Protein AF-A0A7C4D397-F1 (afdb_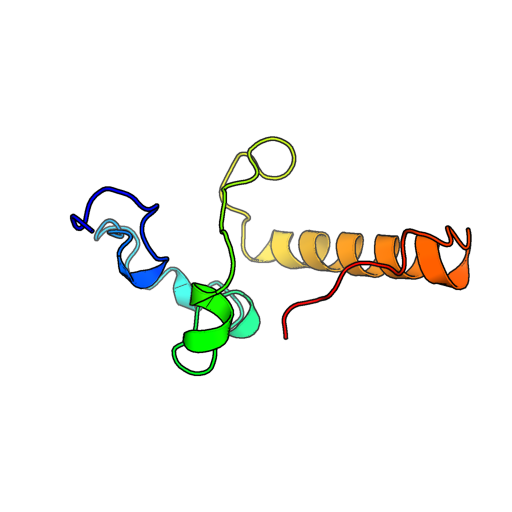monomer_lite)

pLDDT: mean 84.9, std 9.55, range [48.5, 94.25]

Sequence (91 aa):
MNERDRFPFPEEVKIPPELDGWEEMYPPHYLFSKEREEWEKRHFWYRDKIHGPDPIYPLDLVFHEAWQAALSQYTTRTFTIPPAQGIALGF

Secondary structure (DSSP, 8-state):
--TTSSPPPGGGSPPPGGGTTGGGGS-GGGS--GGGHHHHHTS-----TTT--SPPPGGGHHHHHHHHHHHHHIIIIIS--TT--------

Foldseek 3Di:
DPPPPDDDQPVRDDDDPVCPPVCVLADPLVDDDPVCVVVSVVDDDDDDCPPDVDDQGSVCVVVVVVVQVVQQCCCVPPVVPPVDNGDDSRD

Radius of gyration: 16.24 Å; chains: 1; bounding box: 47×39×30 Å

Structure (mmCIF, N/CA/C/O backbone):
data_AF-A0A7C4D397-F1
#
_entry.id   AF-A0A7C4D397-F1
#
loop_
_atom_site.group_PDB
_atom_site.id
_atom_site.type_symbol
_atom_site.label_atom_id
_atom_site.label_alt_id
_atom_site.label_comp_id
_atom_site.label_asym_id
_atom_site.label_entity_id
_atom_site.label_seq_id
_atom_site.pdbx_PDB_ins_code
_atom_site.Cartn_x
_atom_site.Cartn_y
_atom_site.Cartn_z
_atom_site.occupancy
_atom_site.B_iso_or_equiv
_atom_site.auth_seq_id
_atom_site.auth_comp_id
_atom_site.auth_asym_id
_atom_site.auth_atom_id
_atom_site.pdbx_PDB_model_num
ATOM 1 N N . MET A 1 1 ? -25.937 13.536 4.805 1.00 49.09 1 MET A N 1
ATOM 2 C CA . MET A 1 1 ? -25.235 12.882 3.683 1.00 49.09 1 MET A CA 1
ATOM 3 C C . MET A 1 1 ? -25.618 11.417 3.756 1.00 49.09 1 MET A C 1
ATOM 5 O O . MET A 1 1 ? -25.473 10.853 4.834 1.00 49.09 1 MET A O 1
ATOM 9 N N . ASN A 1 2 ? -26.243 10.852 2.721 1.00 48.50 2 ASN A N 1
ATOM 10 C CA . ASN A 1 2 ? -26.606 9.431 2.749 1.00 48.50 2 ASN A CA 1
ATOM 11 C C . ASN A 1 2 ? -25.320 8.594 2.659 1.00 48.50 2 ASN A C 1
ATOM 13 O O . ASN A 1 2 ? -24.362 9.013 2.016 1.00 48.50 2 ASN A O 1
ATOM 17 N N . GLU A 1 3 ? -25.303 7.403 3.258 1.00 58.06 3 GLU A N 1
ATOM 18 C CA . GLU A 1 3 ? -24.154 6.471 3.279 1.00 58.06 3 GLU A CA 1
ATOM 19 C C . GLU A 1 3 ? -23.580 6.101 1.892 1.00 58.06 3 GLU A C 1
ATOM 21 O O . GLU A 1 3 ? -22.523 5.488 1.812 1.00 58.06 3 GLU A O 1
ATOM 26 N N . ARG A 1 4 ? -24.248 6.470 0.789 1.00 62.38 4 ARG A N 1
ATOM 27 C CA . ARG A 1 4 ? -23.915 6.063 -0.587 1.00 62.38 4 ARG A CA 1
ATOM 28 C C . ARG A 1 4 ? -23.209 7.121 -1.443 1.00 62.38 4 ARG A C 1
ATOM 30 O O . ARG A 1 4 ? -22.931 6.835 -2.601 1.00 62.38 4 ARG A O 1
ATOM 37 N N . ASP A 1 5 ? -22.891 8.300 -0.908 1.00 80.31 5 ASP A N 1
ATOM 38 C CA . ASP A 1 5 ? -22.246 9.376 -1.689 1.00 80.31 5 ASP A CA 1
ATOM 39 C C . ASP A 1 5 ? -20.701 9.317 -1.680 1.00 80.31 5 ASP A C 1
ATOM 41 O O . ASP A 1 5 ? -20.040 10.261 -2.114 1.00 80.31 5 ASP A O 1
ATOM 45 N N . ARG A 1 6 ? -20.094 8.228 -1.186 1.00 83.31 6 ARG A N 1
ATOM 46 C CA . ARG A 1 6 ? -18.632 8.044 -1.149 1.00 83.31 6 ARG A CA 1
ATOM 47 C C . ARG A 1 6 ? -18.205 6.644 -1.580 1.00 83.31 6 ARG A C 1
ATOM 49 O O . ARG A 1 6 ? -18.986 5.697 -1.523 1.00 83.31 6 ARG A O 1
ATOM 56 N N . PHE A 1 7 ? -16.937 6.517 -1.963 1.00 85.62 7 PHE A N 1
ATOM 57 C CA . PHE A 1 7 ? -16.293 5.217 -2.128 1.00 85.62 7 PHE A CA 1
ATOM 58 C C . PHE A 1 7 ? -16.146 4.509 -0.768 1.00 85.62 7 PHE A C 1
ATOM 60 O O . PHE A 1 7 ? -16.065 5.186 0.268 1.00 85.62 7 PHE A O 1
ATOM 67 N N . PRO A 1 8 ? -16.138 3.164 -0.757 1.00 87.19 8 PRO A N 1
ATOM 68 C CA . PRO A 1 8 ? -15.927 2.405 0.466 1.00 87.19 8 PRO A CA 1
ATOM 69 C C . PRO A 1 8 ? -14.533 2.676 1.034 1.00 87.19 8 PRO A C 1
ATOM 71 O O . PRO A 1 8 ? -13.569 2.854 0.286 1.00 87.19 8 PRO A O 1
ATOM 74 N N . PHE A 1 9 ? -14.432 2.686 2.358 1.00 87.44 9 PHE A N 1
ATOM 75 C CA . PHE A 1 9 ? -13.143 2.615 3.030 1.00 87.44 9 PHE A CA 1
ATOM 76 C C . PHE A 1 9 ? -12.538 1.215 2.856 1.00 87.44 9 PHE A C 1
ATOM 78 O O . PHE A 1 9 ? -13.282 0.257 2.628 1.00 87.44 9 PHE A O 1
ATOM 85 N N . PRO A 1 10 ? -11.210 1.066 2.988 1.00 86.69 10 PRO A N 1
ATOM 86 C CA . PRO A 1 10 ? -10.549 -0.231 2.850 1.00 86.69 10 PRO A CA 1
ATOM 87 C C . PRO A 1 10 ? -11.152 -1.325 3.742 1.00 86.69 10 PRO A C 1
ATOM 89 O O . PRO A 1 10 ? -11.408 -2.430 3.279 1.00 86.69 10 PRO A O 1
ATOM 92 N N . GLU A 1 11 ? -11.480 -0.982 4.987 1.00 85.81 11 GLU A N 1
ATOM 93 C CA . GLU A 1 11 ? -12.121 -1.862 5.977 1.00 85.81 11 GLU A CA 1
ATOM 94 C C . GLU A 1 11 ? -13.568 -2.270 5.639 1.00 85.81 11 GLU A C 1
ATOM 96 O O . GLU A 1 11 ? -14.085 -3.244 6.181 1.00 85.81 11 GLU A O 1
ATOM 101 N N . GLU A 1 12 ? -14.241 -1.542 4.743 1.00 88.81 12 GLU A N 1
ATOM 102 C CA . GLU A 1 12 ? -15.607 -1.849 4.297 1.00 88.81 12 GLU A CA 1
ATOM 103 C C . GLU A 1 12 ? -15.617 -2.808 3.094 1.00 88.81 12 GLU A C 1
ATOM 105 O O . GLU A 1 12 ? -16.678 -3.306 2.694 1.00 88.81 12 GLU A O 1
ATOM 110 N N . VAL A 1 13 ? -14.448 -3.072 2.497 1.00 88.25 13 VAL A N 1
ATOM 111 C CA . VAL A 1 13 ? -14.305 -4.002 1.377 1.00 88.25 13 VAL A CA 1
ATOM 112 C C . VAL A 1 13 ? -14.460 -5.430 1.889 1.00 88.25 13 VAL A C 1
ATOM 114 O O . VAL A 1 13 ? -13.708 -5.908 2.731 1.00 88.25 13 VAL A O 1
ATOM 117 N N . LYS A 1 14 ? -15.452 -6.140 1.349 1.00 89.56 14 LYS A N 1
ATOM 118 C CA . LYS A 1 14 ? -15.695 -7.541 1.700 1.00 89.56 14 LYS A CA 1
ATOM 119 C C . LYS A 1 14 ? -14.674 -8.441 1.019 1.00 89.56 14 LYS A C 1
ATOM 121 O O . LYS A 1 14 ? -14.615 -8.483 -0.210 1.00 89.56 14 LYS A O 1
ATOM 126 N N . ILE A 1 15 ? -13.933 -9.190 1.827 1.00 90.06 15 ILE A N 1
ATOM 127 C CA . ILE A 1 15 ? -12.941 -10.159 1.365 1.00 90.06 15 ILE A CA 1
ATOM 128 C C . ILE A 1 15 ? -13.613 -11.540 1.246 1.00 90.06 15 ILE A C 1
ATOM 130 O O . ILE A 1 15 ? -14.317 -11.949 2.174 1.00 90.06 15 ILE A O 1
ATOM 134 N N . PRO A 1 16 ? -13.466 -12.244 0.108 1.00 93.00 16 PRO A N 1
ATOM 135 C CA . PRO A 1 16 ? -13.938 -13.617 -0.048 1.00 93.00 16 PRO A CA 1
ATOM 136 C C . PRO A 1 16 ? -13.332 -14.565 1.005 1.00 93.00 16 PRO A C 1
ATOM 138 O O . PRO A 1 16 ? -12.141 -14.442 1.292 1.00 93.00 16 PRO A O 1
ATOM 141 N N . PRO A 1 17 ? -14.096 -15.532 1.553 1.00 93.69 17 PRO A N 1
ATOM 142 C CA . PRO A 1 17 ? -13.583 -16.479 2.549 1.00 93.69 17 PRO A CA 1
ATOM 143 C C . PRO A 1 17 ? -12.392 -17.316 2.067 1.00 93.69 17 PRO A C 1
ATOM 145 O O . PRO A 1 17 ? -11.581 -17.749 2.876 1.00 93.69 17 PRO A O 1
ATOM 148 N N . GLU A 1 18 ? -12.264 -17.546 0.758 1.00 94.25 18 GLU A N 1
ATOM 149 C CA . GLU A 1 18 ? -11.158 -18.309 0.171 1.00 94.25 18 GLU A CA 1
ATOM 150 C C . GLU A 1 18 ? -9.806 -17.590 0.280 1.00 94.25 18 GLU A C 1
ATOM 152 O O . GLU A 1 18 ? -8.767 -18.203 0.044 1.00 94.25 18 GLU A O 1
ATOM 157 N N . LEU A 1 19 ? -9.820 -16.295 0.605 1.00 90.81 19 LEU A N 1
ATOM 158 C CA . LEU A 1 19 ? -8.630 -15.468 0.773 1.00 90.81 19 LEU A CA 1
ATOM 159 C C . LEU A 1 19 ? -8.235 -15.284 2.242 1.00 90.81 19 LEU A C 1
ATOM 161 O O . LEU A 1 19 ? -7.390 -14.444 2.521 1.00 90.81 19 LEU A O 1
ATOM 165 N N . ASP A 1 20 ? -8.814 -16.028 3.184 1.00 92.75 20 ASP A N 1
ATOM 166 C CA . ASP A 1 20 ? -8.440 -15.915 4.597 1.00 92.75 20 ASP A CA 1
ATOM 167 C C . ASP A 1 20 ? -6.918 -16.068 4.809 1.00 92.75 20 ASP A C 1
ATOM 169 O O . ASP A 1 20 ? -6.275 -16.940 4.222 1.00 92.75 20 ASP A O 1
ATOM 173 N N . GLY A 1 21 ? -6.329 -15.173 5.607 1.00 91.38 21 GLY A N 1
ATOM 174 C CA . GLY A 1 21 ? -4.884 -15.137 5.874 1.00 91.38 21 GLY A CA 1
ATOM 175 C C . GLY A 1 21 ? -3.994 -14.537 4.772 1.00 91.38 21 GLY A C 1
ATOM 176 O O . GLY A 1 21 ? -2.775 -14.521 4.934 1.00 91.38 21 GLY A O 1
ATOM 177 N N . TRP A 1 22 ? -4.547 -14.005 3.672 1.00 90.94 22 TRP A N 1
ATOM 178 C CA . TRP A 1 22 ? -3.744 -13.408 2.587 1.00 90.94 22 TRP A CA 1
ATOM 179 C C . TRP A 1 22 ? -2.789 -12.299 3.059 1.00 90.94 22 TRP A C 1
ATOM 181 O O . TRP A 1 22 ? -1.720 -12.114 2.480 1.00 90.94 22 TRP A O 1
ATOM 191 N N . GLU A 1 23 ? -3.177 -11.583 4.113 1.00 91.00 23 GLU A N 1
ATOM 192 C CA . GLU A 1 23 ? -2.440 -10.479 4.728 1.00 91.00 23 GLU A CA 1
ATOM 193 C C . GLU A 1 23 ? -1.050 -10.907 5.214 1.00 91.00 23 GLU A C 1
ATOM 195 O O . GLU A 1 23 ? -0.099 -10.143 5.076 1.00 91.00 23 GLU A O 1
ATOM 200 N N . GLU A 1 24 ? -0.896 -12.147 5.695 1.00 92.75 24 GLU A N 1
ATOM 201 C CA . GLU A 1 24 ? 0.387 -12.678 6.184 1.00 92.75 24 GLU A CA 1
ATOM 202 C C . GLU A 1 24 ? 1.446 -12.785 5.080 1.00 92.75 24 GLU A C 1
ATOM 204 O O . GLU A 1 24 ? 2.645 -12.850 5.357 1.00 92.75 24 GLU A O 1
ATOM 209 N N . MET A 1 25 ? 1.016 -12.793 3.816 1.00 91.88 25 MET A N 1
ATOM 210 C CA . MET A 1 25 ? 1.925 -12.813 2.677 1.00 91.88 25 MET A CA 1
ATOM 211 C C . MET A 1 25 ? 2.582 -11.451 2.418 1.00 91.88 25 MET A C 1
ATOM 213 O O . MET A 1 25 ? 3.557 -11.387 1.669 1.00 91.88 25 MET A O 1
ATOM 217 N N . TYR A 1 26 ? 2.059 -10.368 2.998 1.00 92.12 26 TYR A N 1
ATOM 218 C CA . TYR A 1 26 ? 2.500 -9.000 2.742 1.00 92.12 26 TYR A CA 1
ATOM 219 C C . TYR A 1 26 ? 3.163 -8.390 3.987 1.00 92.12 26 TYR A C 1
ATOM 221 O O . TYR A 1 26 ? 2.770 -8.678 5.118 1.00 92.12 26 TYR A O 1
ATOM 229 N N . PRO A 1 27 ? 4.164 -7.509 3.819 1.00 89.62 27 PRO A N 1
ATOM 230 C CA . PRO A 1 27 ? 4.713 -6.754 4.937 1.00 89.62 27 PRO A CA 1
ATOM 231 C C . PRO A 1 27 ? 3.649 -5.865 5.614 1.00 89.62 27 PRO A C 1
ATOM 233 O O . PRO A 1 27 ? 2.823 -5.277 4.911 1.00 89.62 27 PRO A O 1
ATOM 236 N N . PRO A 1 28 ? 3.701 -5.652 6.946 1.00 88.75 28 PRO A N 1
ATOM 237 C CA . PRO A 1 28 ? 2.690 -4.865 7.666 1.00 88.75 28 PRO A CA 1
ATOM 238 C C . PRO A 1 28 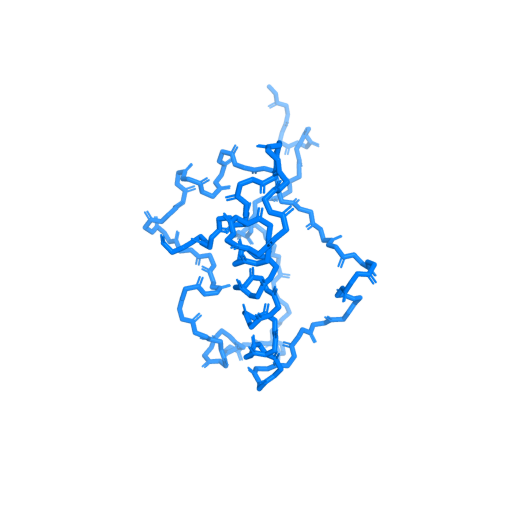? 2.531 -3.418 7.178 1.00 88.75 28 PRO A C 1
ATOM 240 O O . PRO A 1 28 ? 1.455 -2.833 7.280 1.00 88.75 28 PRO A O 1
ATOM 243 N N . HIS A 1 29 ? 3.597 -2.817 6.639 1.00 85.88 29 HIS A N 1
ATOM 244 C CA . HIS A 1 29 ? 3.552 -1.459 6.086 1.00 85.88 29 HIS A CA 1
ATOM 245 C C . HIS A 1 29 ? 2.809 -1.368 4.750 1.00 85.88 29 HIS A C 1
ATOM 247 O O . HIS A 1 29 ? 2.481 -0.266 4.324 1.00 85.88 29 HIS A O 1
ATOM 253 N N . TYR A 1 30 ? 2.536 -2.500 4.098 1.00 87.69 30 TYR A N 1
ATOM 254 C CA . TYR A 1 30 ? 1.799 -2.564 2.835 1.00 87.69 30 TYR A CA 1
ATOM 255 C C . TYR A 1 30 ? 0.283 -2.742 3.032 1.00 87.69 30 TYR A C 1
ATOM 257 O O . TYR A 1 30 ? -0.483 -2.670 2.072 1.00 87.69 30 TYR A O 1
ATOM 265 N N . LEU A 1 31 ? -0.153 -2.979 4.272 1.00 90.00 31 LEU A N 1
ATOM 266 C CA . LEU A 1 31 ? -1.551 -3.169 4.647 1.00 90.00 31 LEU A CA 1
ATOM 267 C C . LEU A 1 31 ? -2.126 -1.904 5.294 1.00 90.00 31 LEU A C 1
ATOM 269 O O . LEU A 1 31 ? -1.400 -1.094 5.875 1.00 90.00 31 LEU A O 1
ATOM 273 N N . PHE A 1 32 ? -3.448 -1.761 5.232 1.00 90.50 32 PHE A N 1
ATOM 274 C CA . PHE A 1 32 ? -4.161 -0.738 5.997 1.00 90.50 32 PHE A CA 1
ATOM 275 C C . PHE A 1 32 ? -4.099 -1.074 7.487 1.00 90.50 32 PHE A C 1
ATOM 277 O O . PHE A 1 32 ? -4.231 -2.241 7.866 1.00 90.50 32 PHE A O 1
ATOM 284 N N . SER A 1 33 ? -3.883 -0.073 8.340 1.00 89.44 33 SER A N 1
ATOM 285 C CA . SER A 1 33 ? -3.731 -0.301 9.779 1.00 89.44 33 SER A CA 1
ATOM 286 C C . SER A 1 33 ? -4.567 0.662 10.610 1.00 89.44 33 SER A C 1
ATOM 288 O O . SER A 1 33 ? -4.726 1.837 10.286 1.00 89.44 33 SER A O 1
ATOM 290 N N . LYS A 1 34 ? -5.052 0.180 11.761 1.00 89.81 34 LYS A N 1
ATOM 291 C CA . LYS A 1 34 ? -5.788 1.022 12.720 1.00 89.81 34 LYS A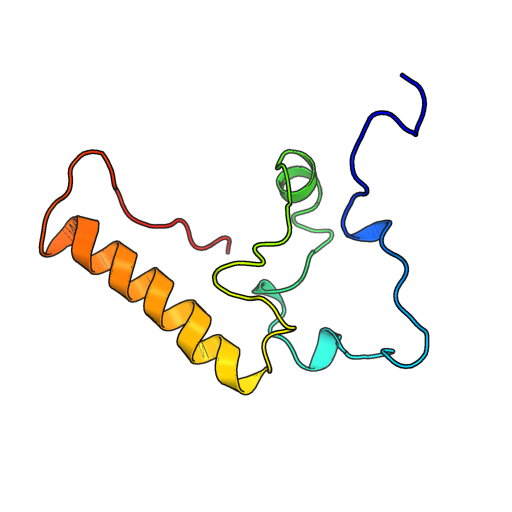 CA 1
ATOM 292 C C . LYS A 1 34 ? -4.971 2.216 13.209 1.00 89.81 34 LYS A C 1
ATOM 294 O O . LYS A 1 34 ? -5.517 3.275 13.484 1.00 89.81 34 LYS A O 1
ATOM 299 N N . GLU A 1 35 ? -3.656 2.056 13.304 1.00 91.06 35 GLU A N 1
ATOM 300 C CA . GLU A 1 35 ? -2.737 3.113 13.737 1.00 91.06 35 GLU A CA 1
ATOM 301 C C . GLU A 1 35 ? -2.704 4.288 12.751 1.00 91.06 35 GLU A C 1
ATOM 303 O O . GLU A 1 35 ? -2.485 5.427 13.160 1.00 91.06 35 GLU A O 1
ATOM 308 N N . ARG A 1 36 ? -2.947 4.020 11.461 1.00 89.81 36 ARG A N 1
ATOM 309 C CA . ARG A 1 36 ? -2.967 5.024 10.390 1.00 89.81 36 ARG A CA 1
ATOM 310 C C . ARG A 1 36 ? -4.373 5.374 9.911 1.00 89.81 36 ARG A C 1
ATOM 312 O O . ARG A 1 36 ? -4.499 6.153 8.973 1.00 89.81 36 ARG A O 1
ATOM 319 N N . GLU A 1 37 ? -5.422 4.887 10.565 1.00 91.31 37 GLU A N 1
ATOM 320 C CA . GLU A 1 37 ? -6.810 4.990 10.101 1.00 91.31 37 GLU A CA 1
ATOM 321 C C . GLU A 1 37 ? -7.238 6.434 9.781 1.00 91.31 37 GLU A C 1
ATOM 323 O O . GLU A 1 37 ? -7.762 6.707 8.700 1.00 91.31 37 GLU A O 1
ATOM 328 N N . GLU A 1 38 ? -6.963 7.393 10.674 1.00 92.25 38 GLU A N 1
ATOM 329 C CA . GLU A 1 38 ? -7.281 8.810 10.433 1.00 92.25 38 GLU A CA 1
ATOM 330 C C . GLU A 1 38 ? -6.554 9.369 9.200 1.00 92.25 38 GLU A C 1
ATOM 332 O O . GLU A 1 38 ? -7.119 10.159 8.437 1.00 92.25 38 GLU A O 1
ATOM 337 N N . TRP A 1 39 ? -5.302 8.952 8.986 1.00 90.06 39 TRP A N 1
ATOM 338 C CA . TRP A 1 39 ? -4.512 9.344 7.824 1.00 90.06 39 TRP A CA 1
ATOM 339 C C . TRP A 1 39 ? -4.992 8.637 6.553 1.00 90.06 39 TRP A C 1
ATOM 341 O O . TRP A 1 39 ? -5.081 9.262 5.504 1.00 90.06 39 TRP A O 1
ATOM 351 N N . GLU A 1 40 ? -5.361 7.365 6.615 1.00 90.88 40 GLU A N 1
ATOM 352 C CA . GLU A 1 40 ? -5.829 6.600 5.458 1.00 90.88 40 GLU A CA 1
ATOM 353 C C . GLU A 1 40 ? -7.204 7.100 4.987 1.00 90.88 40 GLU A C 1
ATOM 355 O O . GLU A 1 40 ? -7.413 7.277 3.785 1.00 90.88 40 GLU A O 1
ATOM 360 N N . LYS A 1 41 ? -8.111 7.432 5.918 1.00 90.12 41 LYS A N 1
ATOM 361 C CA . LYS A 1 41 ? -9.481 7.894 5.623 1.00 90.12 41 LYS A CA 1
ATOM 362 C C . LYS A 1 41 ? -9.570 9.318 5.073 1.00 90.12 41 LYS A C 1
ATOM 364 O O . LYS A 1 41 ? -10.556 9.648 4.415 1.00 90.12 41 LYS A O 1
ATOM 369 N N . ARG A 1 42 ? -8.564 10.171 5.305 1.00 90.50 42 ARG A N 1
ATOM 370 C CA . ARG A 1 42 ? -8.491 11.516 4.689 1.00 90.50 42 ARG A CA 1
ATOM 371 C C . ARG A 1 42 ? -7.998 11.497 3.239 1.00 90.50 42 ARG A C 1
ATOM 373 O O . ARG A 1 42 ? -8.044 12.541 2.589 1.00 90.50 42 ARG A O 1
ATOM 380 N N . HIS A 1 43 ? -7.502 10.360 2.745 1.00 87.62 43 HIS A N 1
ATOM 381 C CA . HIS A 1 43 ? -7.025 10.214 1.371 1.00 87.62 43 HIS A CA 1
ATOM 382 C C . HIS A 1 43 ? -8.064 9.533 0.480 1.00 87.62 43 HIS A C 1
ATOM 384 O O . HIS A 1 43 ? -8.891 8.736 0.921 1.00 87.62 43 HIS A O 1
ATOM 390 N N . PHE A 1 44 ? -8.004 9.859 -0.810 1.00 86.81 44 PHE A N 1
ATOM 391 C CA . PHE A 1 44 ? -8.799 9.202 -1.835 1.00 86.81 44 PHE A CA 1
ATOM 392 C C . PHE A 1 44 ? -8.018 8.025 -2.424 1.00 86.81 44 PHE A C 1
ATOM 394 O O . PHE A 1 44 ? -6.987 8.225 -3.067 1.00 86.81 44 PHE A O 1
ATOM 401 N N . TRP A 1 45 ? -8.528 6.811 -2.227 1.00 86.31 45 TRP A N 1
ATOM 402 C CA . TRP A 1 45 ? -7.938 5.583 -2.752 1.00 86.31 45 TRP A CA 1
ATOM 403 C C . TRP A 1 45 ? -8.644 5.147 -4.033 1.00 86.31 45 TRP A C 1
ATOM 405 O O . TRP A 1 45 ? -9.871 5.082 -4.095 1.00 86.31 45 TRP A O 1
ATOM 415 N N . TYR A 1 46 ? -7.864 4.811 -5.057 1.00 85.50 46 TYR A N 1
ATOM 416 C CA . TYR A 1 46 ? -8.363 4.252 -6.308 1.00 85.50 46 TYR A CA 1
ATOM 417 C C . TYR A 1 46 ? -7.431 3.140 -6.791 1.00 85.50 46 TYR A C 1
ATOM 419 O O . TYR A 1 46 ? -6.238 3.137 -6.497 1.00 85.50 46 TYR A O 1
ATOM 427 N N . ARG A 1 47 ? -7.977 2.181 -7.543 1.00 85.31 47 ARG A N 1
ATOM 428 C CA . ARG A 1 47 ? -7.191 1.095 -8.136 1.00 85.31 47 ARG A CA 1
ATOM 429 C C . ARG A 1 47 ? -6.512 1.578 -9.415 1.00 85.31 47 ARG A C 1
ATOM 431 O O . ARG A 1 47 ? -7.204 1.870 -10.393 1.00 85.31 47 ARG A O 1
ATOM 438 N N . ASP A 1 48 ? -5.183 1.587 -9.431 1.00 86.38 48 ASP A N 1
ATOM 439 C CA . ASP A 1 48 ? -4.402 1.789 -10.652 1.00 86.38 48 ASP A CA 1
ATOM 440 C C . ASP A 1 48 ? -4.419 0.514 -11.504 1.00 86.38 48 ASP A C 1
ATOM 442 O O . ASP A 1 48 ? -3.751 -0.466 -11.199 1.00 86.38 48 ASP A O 1
ATOM 446 N N . LYS A 1 49 ? -5.202 0.526 -12.584 1.00 87.19 49 LYS A N 1
ATOM 447 C CA . LYS A 1 49 ? -5.268 -0.592 -13.535 1.00 87.19 49 LYS A CA 1
ATOM 448 C C . LYS A 1 49 ? -4.249 -0.501 -14.672 1.00 87.19 49 LYS A C 1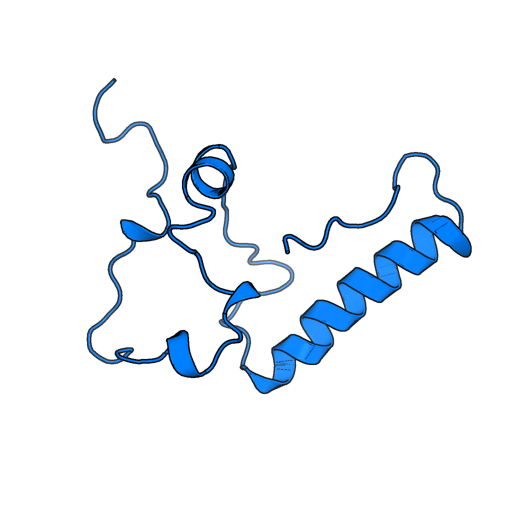
ATOM 450 O O . LYS A 1 49 ? -4.169 -1.440 -15.456 1.00 87.19 49 LYS A O 1
ATOM 455 N N . ILE A 1 50 ? -3.541 0.618 -14.816 1.00 90.25 50 ILE A N 1
ATOM 456 C CA . ILE A 1 50 ? -2.612 0.834 -15.930 1.00 90.25 50 ILE A CA 1
ATOM 457 C C . ILE A 1 50 ? -1.271 0.179 -15.610 1.00 90.25 50 ILE A C 1
ATOM 459 O O . ILE A 1 50 ? -0.754 -0.571 -16.434 1.00 90.25 50 ILE A O 1
ATOM 463 N N . HIS A 1 51 ? -0.729 0.433 -14.416 1.00 84.81 51 HIS A N 1
ATOM 464 C CA . HIS A 1 51 ? 0.593 -0.073 -14.025 1.00 84.81 51 HIS A CA 1
ATOM 465 C C . HIS A 1 51 ? 0.527 -1.370 -13.206 1.00 84.81 51 HIS A C 1
ATOM 467 O O . HIS A 1 51 ? 1.464 -2.161 -13.252 1.00 84.81 51 HIS A O 1
ATOM 473 N N . GLY A 1 52 ? -0.577 -1.605 -12.487 1.00 84.69 52 GLY A N 1
ATOM 474 C CA . GLY A 1 52 ? -0.812 -2.801 -11.671 1.00 84.69 52 GLY A CA 1
ATOM 475 C C . GLY A 1 52 ? -2.190 -3.407 -11.942 1.00 84.69 52 GLY A C 1
ATOM 476 O O . GLY A 1 52 ? -3.072 -3.333 -11.084 1.00 84.69 52 GLY A O 1
ATOM 477 N N . PRO A 1 53 ? -2.431 -3.968 -13.143 1.00 87.12 53 PRO A N 1
ATOM 478 C CA . PRO A 1 53 ? -3.750 -4.477 -13.508 1.00 87.12 53 PRO A CA 1
ATOM 479 C C . PRO A 1 53 ? -4.218 -5.618 -12.599 1.00 87.12 53 PRO A C 1
ATOM 481 O O . PRO A 1 53 ? -5.419 -5.715 -12.345 1.00 87.12 53 PRO A O 1
ATOM 484 N N . ASP A 1 54 ? -3.293 -6.412 -12.062 1.00 89.31 54 ASP A N 1
ATOM 485 C CA . ASP A 1 54 ? -3.548 -7.607 -11.259 1.00 89.31 54 ASP A CA 1
ATOM 486 C C . ASP A 1 54 ? -2.931 -7.493 -9.853 1.00 89.31 54 ASP A C 1
ATOM 488 O O . ASP A 1 54 ? -2.056 -6.649 -9.636 1.00 89.31 54 ASP A O 1
ATOM 492 N N . PRO A 1 55 ? -3.382 -8.310 -8.877 1.00 86.31 55 PRO A N 1
ATOM 493 C CA . PRO A 1 55 ? -2.760 -8.365 -7.558 1.00 86.31 55 PRO A CA 1
ATOM 494 C C . PRO A 1 55 ? -1.260 -8.659 -7.664 1.00 86.31 55 PRO A C 1
ATOM 496 O O . PRO A 1 55 ? -0.853 -9.615 -8.322 1.00 86.31 55 PRO A O 1
ATOM 499 N N . ILE A 1 56 ? -0.443 -7.838 -7.004 1.00 88.62 56 ILE A N 1
ATOM 500 C CA . ILE A 1 56 ? 1.014 -7.990 -7.003 1.00 88.62 56 ILE A CA 1
ATOM 501 C C . ILE A 1 56 ? 1.377 -9.182 -6.123 1.00 88.62 56 ILE A C 1
ATOM 503 O O . ILE A 1 56 ? 0.987 -9.234 -4.953 1.00 88.62 56 ILE A O 1
ATOM 507 N N . TYR A 1 57 ? 2.137 -10.129 -6.669 1.00 89.88 57 TYR A N 1
ATOM 508 C CA . TYR A 1 57 ? 2.640 -11.251 -5.888 1.00 89.88 57 TYR A CA 1
ATOM 509 C C . TYR A 1 57 ? 3.618 -10.764 -4.808 1.00 89.88 57 TYR A C 1
ATOM 511 O O . TYR A 1 57 ? 4.393 -9.842 -5.064 1.00 89.88 57 TYR A O 1
ATOM 519 N N . PRO A 1 58 ? 3.659 -11.403 -3.625 1.00 89.56 58 PRO A N 1
ATOM 520 C CA . PRO A 1 58 ? 4.524 -10.984 -2.522 1.00 89.56 58 PRO A CA 1
ATOM 521 C C . PRO A 1 58 ? 5.992 -10.766 -2.898 1.00 89.56 58 PRO A C 1
ATOM 523 O O . PRO A 1 58 ? 6.605 -9.788 -2.483 1.00 89.56 58 PRO A O 1
ATOM 526 N N . LEU A 1 59 ? 6.556 -11.652 -3.725 1.00 88.88 59 LEU A N 1
ATOM 527 C CA . LEU A 1 59 ? 7.944 -11.531 -4.169 1.00 88.88 59 LEU A CA 1
ATOM 528 C C . LEU A 1 59 ? 8.151 -10.345 -5.123 1.00 88.88 59 LEU A C 1
ATOM 530 O O . LEU A 1 59 ? 9.215 -9.733 -5.108 1.00 88.88 59 LEU A O 1
ATOM 534 N N . ASP A 1 60 ? 7.139 -9.987 -5.911 1.00 90.00 60 ASP A N 1
ATOM 535 C CA . ASP A 1 60 ? 7.216 -8.891 -6.880 1.00 90.00 60 ASP A CA 1
ATOM 536 C C . ASP A 1 60 ? 7.111 -7.509 -6.214 1.00 90.00 60 ASP A C 1
ATOM 538 O O . ASP A 1 60 ? 7.507 -6.502 -6.809 1.00 90.00 60 ASP A O 1
ATOM 542 N N . LEU A 1 61 ? 6.663 -7.442 -4.952 1.00 87.62 61 LEU A N 1
ATOM 543 C CA . LEU A 1 61 ? 6.628 -6.202 -4.165 1.00 87.62 61 LEU A CA 1
ATOM 544 C C . LEU A 1 61 ? 7.994 -5.521 -4.086 1.00 87.62 61 LEU A C 1
ATOM 546 O O . LEU A 1 61 ? 8.058 -4.294 -4.099 1.00 87.62 61 LEU A O 1
ATOM 550 N N . VAL A 1 62 ? 9.089 -6.291 -4.066 1.00 88.25 62 VAL A N 1
ATOM 551 C CA . VAL A 1 62 ? 10.447 -5.725 -4.025 1.00 88.25 62 VAL A CA 1
ATOM 552 C C . VAL A 1 62 ? 10.713 -4.828 -5.231 1.00 88.25 62 VAL A C 1
ATOM 554 O O . VAL A 1 62 ? 11.303 -3.756 -5.103 1.00 88.25 62 VAL A O 1
ATOM 557 N N . PHE A 1 63 ? 10.231 -5.231 -6.408 1.00 87.75 63 PHE A N 1
ATOM 558 C CA . PHE A 1 63 ? 10.357 -4.428 -7.613 1.00 87.75 63 PHE A CA 1
ATOM 559 C C . PHE A 1 63 ? 9.447 -3.213 -7.536 1.00 87.75 63 PHE A C 1
ATOM 561 O O . PHE A 1 63 ? 9.869 -2.131 -7.945 1.00 87.75 63 PHE A O 1
ATOM 568 N N . HIS A 1 64 ? 8.248 -3.373 -6.964 1.00 84.94 64 HIS A N 1
ATOM 569 C CA . HIS A 1 64 ? 7.313 -2.276 -6.746 1.00 84.94 64 HIS A CA 1
ATOM 570 C C . HIS A 1 64 ? 7.894 -1.172 -5.843 1.00 84.94 64 HIS A C 1
ATOM 572 O O . HIS A 1 64 ? 7.757 0.015 -6.126 1.00 84.94 64 HIS A O 1
ATOM 578 N N . GLU A 1 65 ? 8.584 -1.529 -4.767 1.00 86.31 65 GLU A N 1
ATOM 579 C CA . GLU A 1 65 ? 9.248 -0.545 -3.905 1.00 86.31 65 GLU A CA 1
ATOM 580 C C . GLU A 1 65 ? 10.486 0.056 -4.591 1.00 86.31 65 GLU A C 1
ATOM 582 O O . GLU A 1 65 ? 10.721 1.269 -4.536 1.00 86.31 65 GLU A O 1
ATOM 587 N N . ALA A 1 66 ? 11.256 -0.772 -5.305 1.00 90.44 66 ALA A N 1
ATOM 588 C CA . ALA A 1 66 ? 12.485 -0.347 -5.965 1.00 90.44 66 ALA A CA 1
ATOM 589 C C . ALA A 1 66 ? 12.253 0.743 -7.022 1.00 90.44 66 ALA A C 1
ATOM 591 O O . ALA A 1 66 ? 13.030 1.700 -7.078 1.00 90.44 66 ALA A O 1
ATOM 592 N N . TRP A 1 67 ? 11.199 0.653 -7.846 1.00 86.62 67 TRP A N 1
ATOM 593 C CA . TRP A 1 67 ? 10.951 1.684 -8.862 1.00 86.62 67 TRP A CA 1
ATOM 594 C C . TRP A 1 67 ? 10.521 3.019 -8.242 1.00 86.62 67 TRP A C 1
ATOM 596 O O . TRP A 1 67 ? 10.944 4.066 -8.730 1.00 86.62 67 TRP A O 1
ATOM 606 N N . GLN A 1 68 ? 9.753 3.008 -7.146 1.00 86.38 68 GLN A N 1
ATOM 607 C CA . GLN A 1 68 ? 9.360 4.230 -6.433 1.00 86.38 68 GLN A CA 1
ATOM 608 C C . GLN A 1 68 ? 10.573 4.940 -5.826 1.00 86.38 68 GLN A C 1
ATOM 610 O O . GLN A 1 68 ? 10.728 6.159 -5.965 1.00 86.38 68 GLN A O 1
ATOM 615 N N . ALA A 1 69 ? 11.470 4.172 -5.200 1.00 88.25 69 ALA A N 1
ATOM 616 C CA . ALA A 1 69 ? 12.723 4.688 -4.664 1.00 88.25 69 ALA A CA 1
ATOM 617 C C . 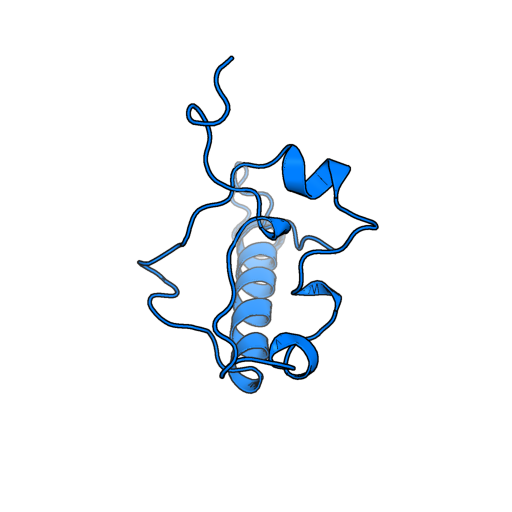ALA A 1 69 ? 13.625 5.233 -5.783 1.00 88.25 69 ALA A C 1
ATOM 619 O O . ALA A 1 69 ? 14.107 6.365 -5.690 1.00 88.25 69 ALA A O 1
ATOM 620 N N . ALA A 1 70 ? 13.801 4.468 -6.866 1.00 90.38 70 ALA A N 1
ATOM 621 C CA . ALA A 1 70 ? 14.606 4.878 -8.010 1.00 90.38 70 ALA A CA 1
ATOM 622 C C . ALA A 1 70 ? 14.061 6.168 -8.635 1.00 90.38 70 ALA A C 1
ATOM 624 O O . ALA A 1 70 ? 14.809 7.135 -8.778 1.00 90.38 70 ALA A O 1
ATOM 625 N N . LEU A 1 71 ? 12.760 6.232 -8.943 1.00 88.38 71 LEU A N 1
ATOM 626 C CA . LEU A 1 71 ? 12.144 7.424 -9.526 1.00 88.38 71 LEU A CA 1
ATOM 627 C C . LEU A 1 71 ? 12.355 8.646 -8.627 1.00 88.38 71 LEU A C 1
ATOM 629 O O . LEU A 1 71 ? 12.778 9.693 -9.113 1.00 88.38 71 LEU A O 1
ATOM 633 N N . SER A 1 72 ? 12.166 8.490 -7.315 1.00 88.56 72 SER A N 1
ATOM 634 C CA . SER A 1 72 ? 12.397 9.565 -6.346 1.00 88.56 72 SER A CA 1
ATOM 635 C C . SER A 1 72 ? 13.836 10.073 -6.354 1.00 88.56 72 SER A C 1
ATOM 637 O O . SER A 1 72 ? 14.070 11.282 -6.327 1.00 88.56 72 SER A O 1
ATOM 639 N N . GLN A 1 73 ? 14.821 9.175 -6.416 1.00 88.62 73 GLN A N 1
ATOM 640 C CA . GLN A 1 73 ? 16.233 9.553 -6.489 1.00 88.62 73 GLN A CA 1
ATOM 641 C C . GLN A 1 73 ? 16.571 10.239 -7.816 1.00 88.62 73 GLN A C 1
ATOM 643 O O . GLN A 1 73 ? 17.260 11.261 -7.819 1.00 88.62 73 GLN A O 1
ATOM 648 N N . TYR A 1 74 ? 16.055 9.729 -8.935 1.00 87.31 74 TYR A N 1
ATOM 649 C CA . TYR A 1 74 ? 16.316 10.308 -10.248 1.00 87.31 74 TYR A CA 1
ATOM 650 C C . TYR A 1 74 ? 15.736 11.717 -10.378 1.00 87.31 74 TYR A C 1
ATOM 652 O O . TYR A 1 74 ? 16.435 12.599 -10.878 1.00 87.31 74 TYR A O 1
ATOM 660 N N . THR A 1 75 ? 14.518 11.979 -9.890 1.00 88.44 75 THR A N 1
ATOM 661 C CA . THR A 1 75 ? 13.922 13.321 -10.003 1.00 88.44 75 THR A CA 1
ATOM 662 C C . THR A 1 75 ? 14.516 14.335 -9.026 1.00 88.44 75 THR A C 1
ATOM 664 O O . THR A 1 75 ? 14.475 15.528 -9.316 1.00 88.44 75 THR A O 1
ATOM 667 N N . THR A 1 76 ? 15.106 13.896 -7.908 1.00 84.25 76 THR A N 1
ATOM 668 C CA . THR A 1 76 ? 15.646 14.801 -6.873 1.00 84.25 76 THR A CA 1
ATOM 669 C C . THR A 1 76 ? 17.162 14.989 -6.916 1.00 84.25 76 THR A C 1
ATOM 671 O O . THR A 1 76 ? 17.647 16.023 -6.460 1.00 84.25 76 THR A O 1
ATOM 674 N N . ARG A 1 77 ? 17.926 14.011 -7.426 1.00 82.44 77 ARG A N 1
ATOM 675 C CA . ARG A 1 77 ? 19.402 13.993 -7.330 1.00 82.44 77 ARG A CA 1
ATOM 676 C C . ARG A 1 77 ? 20.133 13.802 -8.656 1.00 82.44 77 ARG A C 1
ATOM 678 O O . ARG A 1 77 ? 21.309 14.146 -8.723 1.00 82.44 77 ARG A O 1
ATOM 685 N N . THR A 1 78 ? 19.481 13.263 -9.686 1.00 86.62 78 THR A N 1
ATOM 686 C CA . THR A 1 78 ? 20.123 13.029 -10.994 1.00 86.62 78 THR A CA 1
ATOM 687 C C . THR A 1 78 ? 19.658 14.029 -12.045 1.00 86.62 78 THR A C 1
ATOM 689 O O . THR A 1 78 ? 20.479 14.711 -12.647 1.00 86.62 78 THR A O 1
ATOM 692 N N . PHE A 1 79 ? 18.346 14.136 -12.252 1.00 83.12 79 PHE A N 1
ATOM 693 C CA . PHE A 1 79 ? 17.733 14.956 -13.300 1.00 83.12 79 PHE A CA 1
ATOM 694 C C . PHE A 1 79 ? 16.955 16.157 -12.760 1.00 83.12 79 PHE A C 1
ATOM 696 O O . PHE A 1 79 ? 16.174 16.726 -13.514 1.00 83.12 79 PHE A O 1
ATOM 703 N N . THR A 1 80 ? 17.157 16.514 -11.483 1.00 79.56 80 THR A N 1
ATOM 704 C CA . THR A 1 80 ? 16.521 17.612 -10.729 1.00 79.56 80 THR A CA 1
ATOM 705 C C . THR A 1 80 ? 15.333 18.237 -11.455 1.00 79.56 80 THR A C 1
ATOM 707 O O . THR A 1 80 ? 15.475 19.254 -12.133 1.00 79.56 80 THR A O 1
ATOM 710 N N . ILE A 1 81 ? 14.166 17.606 -11.332 1.00 83.00 81 ILE A N 1
ATOM 711 C CA . ILE A 1 81 ? 12.915 18.070 -11.933 1.00 83.00 81 ILE A CA 1
ATOM 712 C C . ILE A 1 81 ? 12.207 18.897 -10.853 1.00 83.00 81 ILE A C 1
ATOM 714 O O . ILE A 1 81 ? 11.588 18.310 -9.968 1.00 83.00 81 ILE A O 1
ATOM 718 N N . PRO A 1 82 ? 12.287 20.245 -10.863 1.00 76.31 82 PRO A N 1
ATOM 719 C CA . PRO A 1 82 ? 11.902 21.063 -9.710 1.00 76.31 82 PRO A CA 1
ATOM 720 C C . PRO A 1 82 ? 10.467 20.862 -9.187 1.00 76.31 82 PRO A C 1
ATOM 722 O O . PRO A 1 82 ? 10.299 20.865 -7.969 1.00 76.31 82 PRO A O 1
ATOM 725 N N . PRO A 1 83 ? 9.431 20.649 -10.030 1.00 80.56 83 PRO A N 1
ATOM 726 C CA . PRO A 1 83 ? 8.088 20.361 -9.525 1.00 80.56 83 PRO A CA 1
ATOM 727 C C . PRO A 1 83 ? 7.895 18.913 -9.034 1.00 80.56 83 PRO A C 1
ATOM 729 O O . PR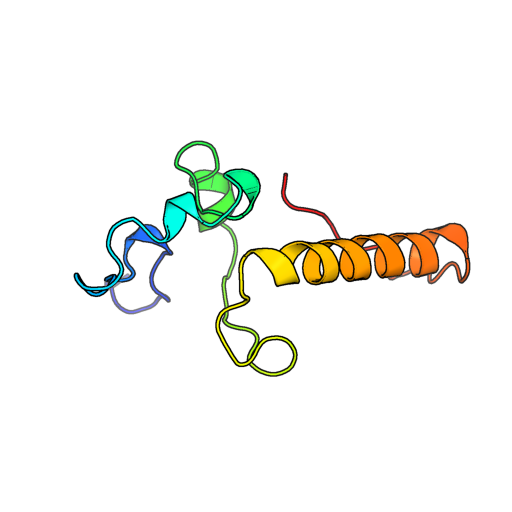O A 1 83 ? 6.870 18.623 -8.428 1.00 80.56 83 PRO A O 1
ATOM 732 N N . ALA A 1 84 ? 8.840 18.000 -9.282 1.00 77.88 84 ALA A N 1
ATOM 733 C CA . ALA A 1 84 ? 8.741 16.582 -8.934 1.00 77.88 84 ALA A CA 1
ATOM 734 C C . ALA A 1 84 ? 9.785 16.203 -7.869 1.00 77.88 84 ALA A C 1
ATOM 736 O O . ALA A 1 84 ? 10.847 15.651 -8.164 1.00 77.88 84 ALA A O 1
ATOM 737 N N . GLN A 1 85 ? 9.467 16.466 -6.599 1.00 75.19 85 GLN A N 1
ATOM 738 C CA . GLN A 1 85 ? 10.356 16.215 -5.451 1.00 75.19 85 GLN A CA 1
ATOM 739 C C . GLN A 1 85 ? 10.359 14.752 -4.961 1.00 75.19 85 GLN A C 1
ATOM 741 O O . GLN A 1 85 ? 10.606 14.478 -3.789 1.00 75.19 85 GLN A O 1
ATOM 746 N N . GLY A 1 86 ? 10.120 13.809 -5.870 1.00 80.44 86 GLY A N 1
ATOM 747 C CA . GLY A 1 86 ? 10.060 12.378 -5.590 1.00 80.44 86 GLY A CA 1
ATOM 748 C C . GLY A 1 86 ? 8.677 11.891 -5.161 1.00 80.44 86 GLY A C 1
ATOM 749 O O . GLY A 1 86 ? 7.690 12.621 -5.231 1.00 80.44 86 GLY A O 1
ATOM 750 N N . ILE A 1 87 ? 8.619 10.620 -4.770 1.00 80.25 87 ILE A N 1
ATOM 751 C CA . ILE A 1 87 ? 7.422 9.918 -4.310 1.00 80.25 87 ILE A CA 1
ATOM 752 C C . ILE A 1 87 ? 7.535 9.729 -2.796 1.00 80.25 87 ILE A C 1
ATOM 754 O O . ILE A 1 87 ? 8.551 9.248 -2.294 1.00 80.25 87 ILE A O 1
ATOM 758 N N . ALA A 1 88 ? 6.482 10.097 -2.066 1.00 70.19 88 ALA A N 1
ATOM 759 C CA . ALA A 1 88 ? 6.378 9.784 -0.648 1.00 70.19 88 ALA A CA 1
ATOM 760 C C . ALA A 1 88 ? 6.121 8.282 -0.470 1.00 70.19 88 ALA A C 1
ATOM 762 O O . ALA A 1 88 ? 5.136 7.752 -0.984 1.00 70.19 88 ALA A O 1
ATOM 763 N N . LEU A 1 89 ? 7.004 7.610 0.264 1.00 60.25 89 LEU A N 1
ATOM 764 C CA . LEU A 1 89 ? 6.790 6.240 0.707 1.00 60.25 89 LEU A CA 1
ATOM 765 C C . LEU A 1 89 ? 6.012 6.316 2.026 1.00 60.25 89 LEU A C 1
ATOM 767 O O . LEU A 1 89 ? 6.479 6.936 2.977 1.00 60.25 89 LEU A O 1
ATOM 771 N N . GLY A 1 90 ? 4.786 5.793 2.037 1.00 56.88 90 GLY A N 1
ATOM 772 C CA . GLY A 1 90 ? 3.805 5.967 3.116 1.00 56.88 90 GLY A CA 1
ATOM 773 C C . GLY A 1 90 ? 4.058 5.125 4.368 1.00 56.88 90 GLY A C 1
ATOM 774 O O . GLY A 1 90 ? 3.117 4.504 4.856 1.00 56.88 90 GLY A O 1
ATOM 775 N N . PHE A 1 91 ? 5.301 5.077 4.854 1.00 52.59 91 PHE A N 1
ATOM 776 C CA . PHE A 1 91 ? 5.619 4.511 6.169 1.00 52.59 91 PHE A CA 1
ATOM 777 C C . PHE A 1 91 ? 5.440 5.543 7.284 1.00 52.59 91 PHE A C 1
ATOM 779 O O . PHE A 1 91 ? 5.848 6.712 7.081 1.00 52.59 91 PHE A O 1
#